Protein AF-A0AAX2UZN6-F1 (afdb_monomer)

Organism: Streptococcus salivarius (NCBI:txid1304)

Nearest PDB structures (foldseek):
  4p0d-assembly1_A  TM=5.481E-01  e=5.625E+00  Streptococcus pyogenes MGAS10394

Mean predicted aligned error: 5.2 Å

Secondary structure (DSSP, 8-state):
----------EEE--EEE---SSSPPPTT-SEEEEE-TT--EEEEEE--TT-EEEPPPEEE-TT--S----B-

Solvent-accessible surface area (backbone atoms only — not comparable to full-atom values): 4769 Å² total; per-residue (Å²): 136,85,79,78,78,78,85,69,74,64,49,76,49,73,58,75,48,73,59,84,62,82,99,54,86,56,54,56,64,69,50,78,48,51,38,21,44,79,88,63,49,78,76,48,74,45,45,23,38,57,87,14,47,31,69,57,78,70,45,75,45,46,86,87,63,81,77,91,84,56,72,50,111

Structure (mmCIF, N/CA/C/O backbone):
data_AF-A0AAX2UZN6-F1
#
_entry.id   AF-A0AAX2UZN6-F1
#
loop_
_atom_site.group_PDB
_atom_site.id
_atom_site.type_symbol
_atom_site.label_atom_id
_atom_site.label_alt_id
_atom_site.label_comp_id
_atom_site.label_asym_id
_atom_site.label_entity_id
_atom_site.label_seq_id
_atom_site.pdbx_PDB_ins_code
_atom_site.Cartn_x
_atom_site.Cartn_y
_atom_site.Cartn_z
_atom_site.occupancy
_atom_site.B_iso_or_equiv
_atom_site.auth_seq_id
_atom_site.auth_comp_id
_atom_site.auth_asym_id
_atom_site.auth_atom_id
_atom_site.pdbx_PDB_model_num
ATOM 1 N N . PRO A 1 1 ? 5.842 -3.255 -44.933 1.00 45.94 1 PRO A N 1
ATOM 2 C CA . PRO A 1 1 ? 6.484 -3.131 -43.604 1.00 45.94 1 PRO A CA 1
ATOM 3 C C . PRO A 1 1 ? 5.498 -3.526 -42.495 1.00 45.94 1 PRO A C 1
ATOM 5 O O . PRO A 1 1 ? 4.530 -2.820 -42.248 1.00 45.94 1 PRO A O 1
ATOM 8 N N . THR A 1 2 ? 5.687 -4.693 -41.885 1.00 50.09 2 THR A N 1
ATOM 9 C CA . THR A 1 2 ? 4.899 -5.132 -40.727 1.00 50.09 2 THR A CA 1
ATOM 10 C C . THR A 1 2 ? 5.459 -4.474 -39.469 1.00 50.09 2 THR A C 1
ATOM 12 O O . THR A 1 2 ? 6.525 -4.858 -38.990 1.00 50.09 2 THR A O 1
ATOM 15 N N . GLU A 1 3 ? 4.767 -3.463 -38.941 1.00 57.81 3 GLU A N 1
ATOM 16 C CA . GLU A 1 3 ? 5.071 -2.913 -37.619 1.00 57.81 3 GLU A CA 1
ATOM 17 C C . GLU A 1 3 ? 4.900 -4.015 -36.566 1.00 57.81 3 GLU A C 1
ATOM 19 O O . GLU A 1 3 ? 3.794 -4.490 -36.297 1.00 57.81 3 GLU A O 1
ATOM 24 N N . LYS A 1 4 ? 6.011 -4.439 -35.956 1.00 62.50 4 LYS A N 1
ATOM 25 C CA . LYS A 1 4 ? 5.978 -5.197 -34.704 1.00 62.50 4 LYS A CA 1
ATOM 26 C C . LYS A 1 4 ? 5.306 -4.303 -33.661 1.00 62.50 4 LYS A C 1
ATOM 28 O O . LYS A 1 4 ? 5.937 -3.377 -33.159 1.00 62.50 4 LYS A O 1
ATOM 33 N N . ARG A 1 5 ? 4.050 -4.585 -33.304 1.00 62.50 5 ARG A N 1
ATOM 34 C CA . ARG A 1 5 ? 3.456 -4.024 -32.085 1.00 62.50 5 ARG A CA 1
ATOM 35 C C . ARG A 1 5 ? 4.321 -4.470 -30.911 1.00 62.50 5 ARG A C 1
ATOM 37 O O . ARG A 1 5 ? 4.384 -5.658 -30.598 1.00 62.50 5 ARG A O 1
ATOM 44 N N . VAL A 1 6 ? 5.027 -3.529 -30.296 1.00 64.31 6 VAL A N 1
ATOM 45 C CA . VAL A 1 6 ? 5.697 -3.779 -29.023 1.00 64.31 6 VAL A CA 1
ATOM 46 C C . VAL A 1 6 ? 4.584 -3.935 -27.995 1.00 64.31 6 VAL A C 1
ATOM 48 O O . VAL A 1 6 ? 3.903 -2.968 -27.672 1.00 64.31 6 VAL A O 1
ATOM 51 N N . ASN A 1 7 ? 4.346 -5.163 -27.538 1.00 63.38 7 ASN A N 1
ATOM 52 C CA . ASN A 1 7 ? 3.388 -5.404 -26.469 1.00 63.38 7 ASN A CA 1
ATOM 53 C C . ASN A 1 7 ? 3.943 -4.770 -25.181 1.00 63.38 7 ASN A C 1
ATOM 55 O O . ASN A 1 7 ? 5.012 -5.168 -24.722 1.00 63.38 7 ASN A O 1
ATOM 59 N N . ASN A 1 8 ? 3.260 -3.751 -24.658 1.00 75.75 8 ASN A N 1
ATOM 60 C CA . ASN A 1 8 ? 3.619 -3.027 -23.434 1.00 75.75 8 ASN A CA 1
ATOM 61 C C . ASN A 1 8 ? 2.411 -2.979 -22.488 1.00 75.75 8 ASN A C 1
ATOM 63 O O . ASN A 1 8 ? 1.979 -1.909 -22.065 1.00 75.75 8 ASN A O 1
ATOM 67 N N . VAL A 1 9 ? 1.801 -4.140 -22.249 1.00 84.69 9 VAL A N 1
ATOM 68 C CA . VAL A 1 9 ? 0.709 -4.274 -21.280 1.00 84.69 9 VAL A CA 1
ATOM 69 C C . VAL A 1 9 ? 1.330 -4.296 -19.881 1.00 84.69 9 VAL A C 1
ATOM 71 O O . VAL A 1 9 ? 2.204 -5.135 -19.650 1.00 84.69 9 VAL A O 1
ATOM 74 N N . PRO A 1 10 ? 0.933 -3.388 -18.973 1.00 90.81 10 PRO A N 1
ATOM 75 C CA . PRO A 1 10 ? 1.422 -3.402 -17.603 1.00 90.81 10 PRO A CA 1
ATOM 76 C C . PRO A 1 10 ? 0.956 -4.646 -16.842 1.00 90.81 10 PRO A C 1
ATOM 78 O O . PRO A 1 10 ? -0.114 -5.192 -17.115 1.00 90.81 10 PRO A O 1
ATOM 81 N N . VAL A 1 11 ? 1.756 -5.074 -15.874 1.00 93.94 11 VAL A N 1
ATOM 82 C CA . VAL A 1 11 ? 1.435 -6.145 -14.930 1.00 93.94 11 VAL A CA 1
ATOM 83 C C . VAL A 1 11 ? 1.094 -5.513 -13.592 1.00 93.94 11 VAL A C 1
ATOM 85 O O . VAL A 1 11 ? 1.846 -4.677 -13.098 1.00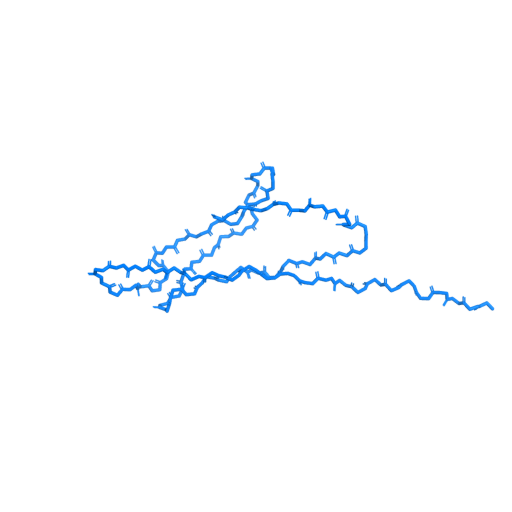 93.94 11 VAL A O 1
ATOM 88 N N . GLU A 1 12 ? -0.027 -5.919 -13.006 1.00 95.94 12 GLU A N 1
ATOM 89 C CA . GLU A 1 12 ? -0.480 -5.417 -11.711 1.00 95.94 12 GLU A CA 1
ATOM 90 C C . GLU A 1 12 ? -0.193 -6.421 -10.592 1.00 95.94 12 GLU A C 1
ATOM 92 O O . GLU A 1 12 ? -0.351 -7.632 -10.764 1.00 95.94 12 GLU A O 1
ATOM 97 N N . VAL A 1 13 ? 0.218 -5.905 -9.436 1.00 95.19 13 VAL A N 1
ATOM 98 C CA . VAL A 1 13 ? 0.445 -6.666 -8.205 1.00 95.19 13 VAL A CA 1
ATOM 99 C C . VAL A 1 13 ? -0.321 -5.993 -7.073 1.00 95.19 13 VAL A C 1
ATOM 101 O O . VAL A 1 13 ? -0.212 -4.785 -6.873 1.00 95.19 13 VAL A O 1
ATOM 104 N N . GLU A 1 14 ? -1.085 -6.776 -6.316 1.00 95.81 14 GLU A N 1
ATOM 105 C CA . GLU A 1 14 ? -1.821 -6.298 -5.145 1.00 95.81 14 GLU A CA 1
ATOM 106 C C . GLU A 1 14 ? -1.231 -6.866 -3.851 1.00 95.81 14 GLU A C 1
ATOM 108 O O . GLU A 1 14 ? -0.945 -8.063 -3.759 1.00 95.81 14 GLU A O 1
ATOM 113 N N . PHE A 1 15 ? -1.133 -6.022 -2.822 1.00 95.31 15 PHE A N 1
ATOM 114 C CA . PHE A 1 15 ? -0.785 -6.429 -1.462 1.00 95.31 15 PHE A CA 1
ATOM 115 C C . PHE A 1 15 ? -2.031 -6.381 -0.574 1.00 95.31 15 PHE A C 1
ATOM 117 O O . PHE A 1 15 ? -2.512 -5.308 -0.204 1.00 95.31 15 PHE A O 1
ATOM 124 N N . ASN A 1 16 ? -2.551 -7.562 -0.235 1.00 94.25 16 ASN A N 1
ATOM 125 C CA . ASN A 1 16 ? -3.748 -7.731 0.583 1.00 94.25 16 ASN A CA 1
ATOM 126 C C . ASN A 1 16 ? -3.392 -8.499 1.863 1.00 94.25 16 ASN A C 1
ATOM 128 O O . ASN A 1 16 ? -2.852 -9.605 1.797 1.00 94.25 16 ASN A O 1
ATOM 132 N N . PHE A 1 17 ? -3.721 -7.931 3.023 1.00 95.31 17 PHE A N 1
ATOM 133 C CA . PHE A 1 17 ? -3.431 -8.516 4.333 1.00 95.31 17 PHE A CA 1
ATOM 134 C C . PHE A 1 17 ? -4.682 -8.579 5.213 1.00 95.31 17 PHE A C 1
ATOM 136 O O . PHE A 1 17 ? -5.695 -7.927 4.952 1.00 95.31 17 PHE A O 1
ATOM 143 N N . THR A 1 18 ? -4.586 -9.333 6.310 1.00 97.44 18 THR A N 1
ATOM 144 C CA . THR A 1 18 ? -5.618 -9.368 7.350 1.00 97.44 18 THR A CA 1
ATOM 145 C C . THR A 1 18 ? -5.003 -9.092 8.715 1.00 97.44 18 THR A C 1
ATOM 147 O O . THR A 1 18 ? -4.185 -9.864 9.218 1.00 97.44 18 THR A O 1
ATOM 150 N N . LYS A 1 19 ? -5.445 -8.014 9.357 1.00 97.69 19 LYS A N 1
ATOM 151 C CA . LYS A 1 19 ? -5.160 -7.716 10.752 1.00 97.69 19 LYS A CA 1
ATOM 152 C C . LYS A 1 19 ? -6.106 -8.504 11.649 1.00 97.69 19 LYS A C 1
ATOM 154 O O . LYS A 1 19 ? -7.319 -8.351 11.584 1.00 97.69 19 LYS A O 1
ATOM 159 N N . ARG A 1 20 ? -5.534 -9.315 12.537 1.00 97.19 20 ARG A N 1
ATOM 160 C CA . ARG A 1 20 ? -6.265 -9.970 13.627 1.00 97.19 20 ARG A CA 1
ATOM 161 C C . ARG A 1 20 ? -5.926 -9.316 14.960 1.00 97.19 20 ARG A C 1
ATOM 163 O O . ARG A 1 20 ? -4.784 -8.906 15.190 1.00 97.19 20 ARG A O 1
ATOM 170 N N . LEU A 1 21 ? -6.941 -9.218 15.810 1.00 97.88 21 LEU A N 1
ATOM 171 C CA . LEU A 1 21 ? -6.846 -8.755 17.184 1.00 97.88 21 LEU A CA 1
ATOM 172 C C . LEU A 1 21 ? -7.573 -9.761 18.073 1.00 97.88 21 LEU A C 1
ATOM 174 O O . LEU A 1 21 ? -8.709 -10.130 17.789 1.00 97.88 21 LEU A O 1
ATOM 178 N N . GLU A 1 22 ? -6.906 -10.205 19.129 1.00 97.06 22 GLU A N 1
ATOM 179 C CA . GLU A 1 22 ? -7.486 -11.089 20.135 1.00 97.06 22 GLU A CA 1
ATOM 180 C C . GLU A 1 22 ? -7.906 -10.288 21.371 1.00 97.06 22 GLU A C 1
ATOM 182 O O . GLU A 1 22 ? -7.418 -9.184 21.620 1.00 97.06 22 GLU A O 1
ATOM 187 N N . GLY A 1 23 ? -8.830 -10.843 22.154 1.00 97.69 23 GLY A N 1
ATOM 188 C CA . GLY A 1 23 ? -9.299 -10.235 23.403 1.00 97.69 23 GLY A CA 1
ATOM 189 C C . GLY A 1 23 ? -10.414 -9.195 23.249 1.00 97.69 23 GLY A C 1
ATOM 190 O O . GLY A 1 23 ? -10.958 -8.763 24.261 1.00 97.69 23 GLY A O 1
ATOM 191 N N . ARG A 1 24 ? -10.784 -8.813 22.018 1.00 97.62 24 ARG A N 1
ATOM 192 C CA . ARG A 1 24 ? -12.003 -8.052 21.680 1.00 97.62 24 ARG A CA 1
ATOM 193 C C . ARG A 1 24 ? -12.203 -7.969 20.166 1.00 97.62 24 ARG A C 1
ATOM 195 O O . ARG A 1 24 ? -11.329 -8.360 19.399 1.00 97.62 24 ARG A O 1
ATOM 202 N N . GLU A 1 25 ? -13.317 -7.375 19.755 1.00 97.00 25 GLU A N 1
ATOM 203 C CA . GLU A 1 25 ? -13.560 -7.006 18.362 1.00 97.00 25 GLU A CA 1
ATOM 204 C C . GLU A 1 25 ? -12.587 -5.919 17.874 1.00 97.00 25 GLU A C 1
ATOM 206 O O . GLU A 1 25 ? -12.249 -4.966 18.595 1.00 97.00 25 GLU A O 1
ATOM 211 N N . LEU A 1 26 ? -12.148 -6.084 16.626 1.00 97.94 26 LEU A N 1
ATOM 212 C CA . LEU A 1 26 ? -11.344 -5.122 15.886 1.00 97.94 26 LEU A CA 1
ATOM 213 C C . LEU A 1 26 ? -12.243 -4.009 15.342 1.00 97.94 26 LEU A C 1
ATOM 215 O O . LEU A 1 26 ? -13.282 -4.281 14.744 1.00 97.94 26 LEU A O 1
ATOM 219 N N . LYS A 1 27 ? -11.837 -2.750 15.518 1.00 98.38 27 LYS A N 1
ATOM 220 C CA . LYS A 1 27 ? -12.569 -1.605 14.965 1.00 98.38 27 LYS A CA 1
ATOM 221 C C . LYS A 1 27 ? -11.998 -1.207 13.606 1.00 98.38 27 LYS A C 1
ATOM 223 O O . LYS A 1 27 ? -10.796 -1.321 13.365 1.00 98.38 27 LYS A O 1
ATOM 228 N N . ALA A 1 28 ? -12.859 -0.703 12.724 1.00 98.25 28 ALA A N 1
ATOM 229 C CA . ALA A 1 28 ? -12.408 -0.082 11.483 1.00 98.25 28 ALA A CA 1
ATOM 230 C C . ALA A 1 28 ? -11.503 1.119 11.786 1.00 98.25 28 ALA A C 1
ATOM 232 O O . ALA A 1 28 ? -11.764 1.884 12.717 1.00 98.25 28 ALA A O 1
ATOM 233 N N . ASN A 1 29 ? -10.471 1.291 10.966 1.00 98.38 29 ASN A N 1
ATOM 234 C CA . ASN A 1 29 ? -9.472 2.350 11.054 1.00 98.38 29 ASN A CA 1
ATOM 235 C C . ASN A 1 29 ? -8.657 2.366 12.360 1.00 98.38 29 ASN A C 1
ATOM 237 O O . ASN A 1 29 ? -8.101 3.398 12.725 1.00 98.38 29 ASN A O 1
ATOM 241 N N . GLU A 1 30 ? -8.597 1.242 13.077 1.00 98.31 30 GLU A N 1
ATOM 242 C CA . GLU A 1 30 ? -7.934 1.156 14.382 1.00 98.31 30 GLU A CA 1
ATOM 243 C C . GLU A 1 30 ? -6.408 1.045 14.285 1.00 98.31 30 GLU A C 1
ATOM 245 O O . GLU A 1 30 ? -5.689 1.609 15.108 1.00 98.31 30 GLU A O 1
ATOM 250 N N . PHE A 1 31 ? -5.913 0.338 13.271 1.00 98.44 31 PHE A N 1
ATOM 251 C CA . PHE A 1 31 ? -4.495 0.197 12.970 1.00 98.44 31 PHE A CA 1
ATOM 252 C C . PHE A 1 31 ? -4.193 0.783 11.597 1.00 98.44 31 PHE A C 1
ATOM 254 O O . PHE A 1 31 ? -4.978 0.622 10.662 1.00 98.44 31 PHE A O 1
ATOM 261 N N . SER A 1 32 ? -3.027 1.415 11.495 1.00 98.19 32 SER A N 1
ATOM 262 C CA . SER A 1 32 ? -2.481 1.986 10.268 1.00 98.19 32 SER A CA 1
ATOM 263 C C . SER A 1 32 ? -1.231 1.213 9.850 1.00 98.19 32 SER A C 1
ATOM 265 O O . SER A 1 32 ? -0.424 0.831 10.701 1.00 98.19 32 SER A O 1
ATOM 267 N N . PHE A 1 33 ? -1.096 0.967 8.551 1.00 98.44 33 PHE A N 1
ATOM 268 C CA . PHE A 1 33 ? -0.049 0.163 7.929 1.00 98.44 33 PHE A CA 1
ATOM 269 C C . PHE A 1 33 ? 0.637 0.988 6.851 1.00 98.44 33 PHE A C 1
ATOM 271 O O . PHE A 1 33 ? -0.033 1.690 6.094 1.00 98.44 33 PHE A O 1
ATOM 278 N N . VAL A 1 34 ? 1.963 0.891 6.773 1.00 98.38 34 VAL A N 1
ATOM 279 C CA . VAL A 1 34 ? 2.780 1.699 5.866 1.00 98.38 34 VAL A CA 1
ATOM 280 C C . VAL A 1 34 ? 3.516 0.776 4.910 1.00 98.38 34 VAL A C 1
ATOM 282 O O . VAL A 1 34 ? 4.371 0.016 5.344 1.00 98.38 34 VAL A O 1
ATOM 285 N N . LEU A 1 35 ? 3.225 0.879 3.614 1.00 98.25 35 LEU A N 1
ATOM 286 C CA . LEU A 1 35 ? 3.992 0.187 2.582 1.00 98.25 35 LEU A CA 1
ATOM 287 C C . LEU A 1 35 ? 5.230 1.014 2.239 1.00 98.25 35 LEU A C 1
ATOM 289 O O . LEU A 1 35 ? 5.118 2.201 1.918 1.00 98.25 35 LEU A O 1
ATOM 293 N N . LYS A 1 36 ? 6.401 0.380 2.285 1.00 98.31 36 LYS A N 1
ATOM 294 C CA . LYS A 1 36 ? 7.683 0.996 1.935 1.00 98.31 36 LYS A CA 1
ATOM 295 C C . LYS A 1 36 ? 8.420 0.222 0.858 1.00 98.31 36 LYS A C 1
ATOM 297 O O . LYS A 1 36 ? 8.346 -1.008 0.823 1.00 98.31 36 LYS A O 1
ATOM 302 N N . ASP A 1 37 ? 9.159 0.946 0.025 1.00 97.50 37 ASP A N 1
ATOM 303 C CA . ASP A 1 37 ? 10.119 0.362 -0.913 1.00 97.50 37 ASP A CA 1
ATOM 304 C C . ASP A 1 37 ? 11.427 -0.065 -0.217 1.00 97.50 37 ASP A C 1
ATOM 306 O O . ASP A 1 37 ? 11.604 0.086 0.997 1.00 97.50 37 ASP A O 1
ATOM 310 N N . SER A 1 38 ? 12.362 -0.606 -0.997 1.00 97.06 38 SER A N 1
ATOM 311 C CA . SER A 1 38 ? 13.671 -1.053 -0.513 1.00 97.06 38 SER A CA 1
ATOM 312 C C . SER A 1 38 ? 14.582 0.068 -0.012 1.00 97.06 38 SER A C 1
ATOM 314 O O . SER A 1 38 ? 15.540 -0.209 0.707 1.00 97.06 38 SER A O 1
ATOM 316 N N . GLU A 1 39 ? 14.314 1.316 -0.394 1.00 97.31 39 GLU A N 1
ATOM 317 C CA . GLU A 1 39 ? 15.041 2.495 0.086 1.00 97.31 39 GLU A CA 1
ATOM 318 C C . GLU A 1 39 ? 14.434 3.036 1.392 1.00 97.31 39 GLU A C 1
ATOM 320 O O . GLU A 1 39 ? 15.008 3.908 2.044 1.00 97.31 39 GLU A O 1
ATOM 325 N N . GLY A 1 40 ? 13.294 2.479 1.816 1.00 97.31 40 GLY A N 1
ATOM 326 C CA . GLY A 1 40 ? 12.563 2.883 3.007 1.00 97.31 40 GLY A CA 1
ATOM 327 C C . GLY A 1 40 ? 11.609 4.054 2.772 1.00 97.31 40 GLY A C 1
ATOM 328 O O . GLY A 1 40 ? 11.056 4.572 3.751 1.00 97.31 40 GLY A O 1
ATOM 329 N N . ASN A 1 41 ? 11.387 4.458 1.515 1.00 97.94 41 ASN A N 1
ATOM 330 C CA . ASN A 1 41 ? 10.423 5.498 1.180 1.00 97.94 41 ASN A CA 1
ATOM 331 C C . ASN A 1 41 ? 9.006 4.975 1.411 1.00 97.94 41 ASN A C 1
ATOM 333 O O . ASN A 1 41 ? 8.664 3.863 1.009 1.00 97.94 41 ASN A O 1
ATOM 337 N N . THR A 1 42 ? 8.164 5.793 2.037 1.00 98.12 42 THR A N 1
ATOM 338 C CA . THR A 1 42 ? 6.742 5.482 2.196 1.00 98.12 42 THR A CA 1
ATOM 339 C C . THR A 1 42 ? 6.022 5.655 0.866 1.00 98.12 42 THR A C 1
ATOM 341 O O . THR A 1 42 ? 5.981 6.758 0.325 1.00 98.12 42 THR A O 1
ATOM 344 N N . LEU A 1 43 ? 5.414 4.576 0.380 1.00 97.38 43 LEU A N 1
ATOM 345 C CA . LEU A 1 43 ? 4.608 4.576 -0.8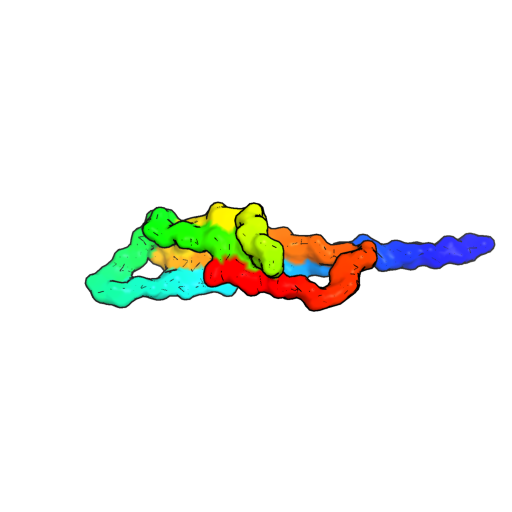37 1.00 97.38 43 LEU A CA 1
ATOM 346 C C . LEU A 1 43 ? 3.141 4.867 -0.531 1.00 97.38 43 LEU A C 1
ATOM 348 O O . LEU A 1 43 ? 2.506 5.664 -1.214 1.00 97.38 43 LEU A O 1
ATOM 352 N N . GLU A 1 44 ? 2.604 4.234 0.511 1.00 98.31 44 GLU A N 1
ATOM 353 C CA . GLU A 1 44 ? 1.196 4.364 0.870 1.00 98.31 44 GLU A CA 1
ATOM 354 C C . GLU A 1 44 ? 0.984 4.079 2.359 1.00 98.31 44 GLU A C 1
ATOM 356 O O . GLU A 1 44 ? 1.764 3.380 3.010 1.00 98.31 44 GLU A O 1
ATOM 361 N N . THR A 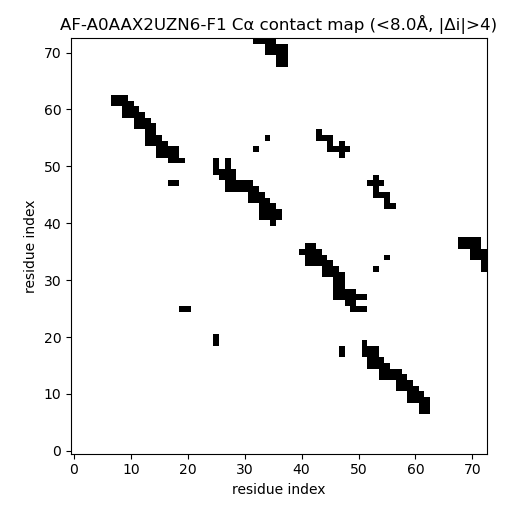1 45 ? -0.085 4.642 2.913 1.00 98.44 45 THR A N 1
ATOM 362 C CA . THR A 1 45 ? -0.554 4.349 4.265 1.00 98.44 45 THR A CA 1
ATOM 363 C C . THR A 1 45 ? -2.047 4.074 4.222 1.00 98.44 45 THR A C 1
ATOM 365 O O . THR A 1 45 ? -2.815 4.905 3.740 1.00 98.44 45 THR A O 1
ATOM 368 N N . VAL A 1 46 ? -2.454 2.918 4.735 1.00 98.31 46 VAL A N 1
ATOM 369 C CA . VAL A 1 46 ? -3.854 2.476 4.773 1.00 98.31 46 VAL A CA 1
ATOM 370 C C . VAL A 1 46 ? -4.198 1.962 6.165 1.00 98.31 46 VAL A C 1
ATOM 372 O O . VAL A 1 46 ? -3.309 1.648 6.956 1.00 98.31 46 VAL A O 1
ATOM 375 N N . SER A 1 47 ? -5.486 1.827 6.459 1.00 98.50 47 SER A N 1
ATOM 376 C CA . SER A 1 47 ? -5.952 1.277 7.731 1.00 98.50 47 SER A CA 1
ATOM 377 C C . SER A 1 47 ? -6.774 0.009 7.530 1.00 98.50 47 SER A C 1
ATOM 379 O O . SER A 1 47 ? -7.289 -0.240 6.441 1.00 98.50 47 SER A O 1
ATOM 381 N N . ASN A 1 48 ? -6.910 -0.799 8.584 1.00 98.62 48 ASN A N 1
ATOM 382 C CA . ASN A 1 48 ? -7.775 -1.977 8.532 1.00 98.62 48 ASN A CA 1
ATOM 383 C C . ASN A 1 48 ? -9.262 -1.594 8.479 1.00 98.62 48 ASN A C 1
ATOM 385 O O . ASN A 1 48 ? -9.691 -0.649 9.141 1.00 98.62 48 ASN A O 1
ATOM 389 N N . ASP A 1 49 ? -10.079 -2.388 7.793 1.00 98.31 49 ASP A 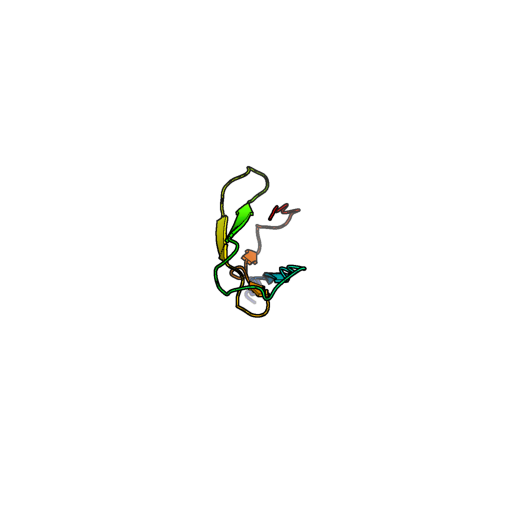N 1
ATOM 390 C CA . ASP A 1 49 ? -11.535 -2.333 7.944 1.00 98.31 49 ASP A CA 1
ATOM 391 C C . ASP A 1 49 ? -12.011 -3.080 9.212 1.00 98.31 49 ASP A C 1
ATOM 393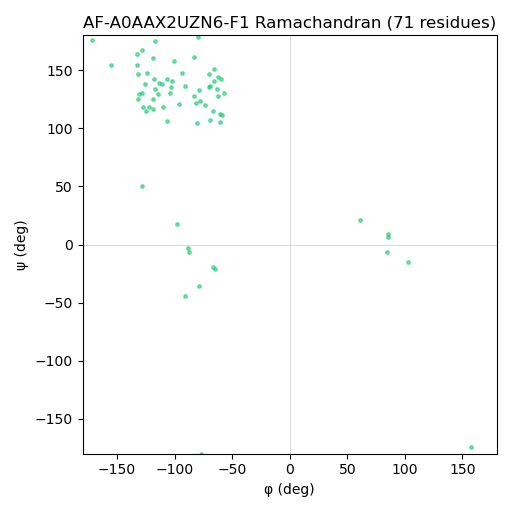 O O . ASP A 1 49 ? -11.215 -3.653 9.960 1.00 98.31 49 ASP A O 1
ATOM 397 N N . ALA A 1 50 ? -13.322 -3.082 9.479 1.00 97.75 50 ALA A N 1
ATOM 398 C CA . ALA A 1 50 ? -13.896 -3.763 10.649 1.00 97.75 50 ALA A CA 1
ATOM 399 C C . ALA A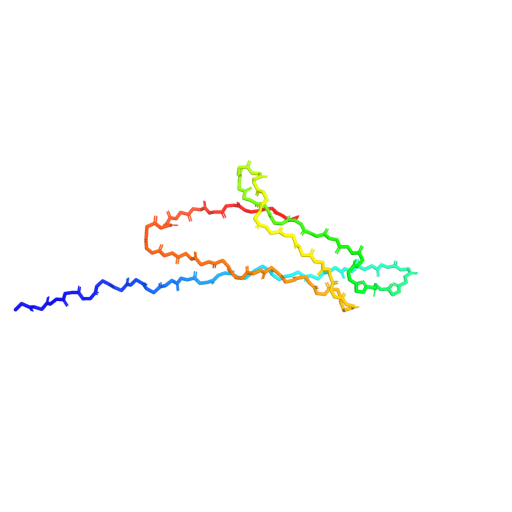 1 50 ? -13.732 -5.298 10.623 1.00 97.75 50 ALA A C 1
ATOM 401 O O . ALA A 1 50 ? -13.796 -5.941 11.665 1.00 97.75 50 ALA A O 1
ATOM 402 N N . SER A 1 51 ? -13.520 -5.894 9.447 1.00 97.44 51 SER A N 1
ATOM 403 C CA . SER A 1 51 ? -13.195 -7.320 9.285 1.00 97.44 51 SER A CA 1
ATOM 404 C C . SER A 1 51 ? -11.688 -7.594 9.357 1.00 97.44 51 SER A C 1
ATOM 406 O O . SER A 1 51 ? -11.261 -8.747 9.312 1.00 97.44 51 SER A O 1
ATOM 408 N N . GLY A 1 52 ? -10.881 -6.541 9.493 1.00 98.06 52 GLY A N 1
ATOM 409 C CA . GLY A 1 52 ? -9.432 -6.603 9.543 1.00 98.06 52 GLY A CA 1
ATOM 410 C C . GLY A 1 52 ? -8.754 -6.598 8.184 1.00 98.06 52 GLY A C 1
ATOM 411 O O . GLY A 1 52 ? -7.537 -6.748 8.145 1.00 98.06 52 GLY A O 1
ATOM 412 N N . ASN A 1 53 ? -9.472 -6.418 7.077 1.00 98.25 53 ASN A N 1
ATOM 413 C CA . ASN A 1 53 ? -8.830 -6.364 5.769 1.00 98.25 53 ASN A CA 1
ATOM 414 C C . ASN A 1 53 ? -8.011 -5.082 5.639 1.00 98.25 53 ASN A C 1
ATOM 416 O O . ASN A 1 53 ? -8.464 -3.998 6.004 1.00 98.25 53 ASN A O 1
ATOM 420 N N . VAL A 1 54 ? -6.810 -5.227 5.095 1.00 98.31 54 VAL A N 1
ATOM 421 C CA . VAL A 1 54 ? -5.898 -4.136 4.768 1.00 98.31 54 VAL A CA 1
ATOM 422 C C . VAL A 1 54 ? -5.558 -4.297 3.293 1.00 98.31 54 VAL A C 1
ATOM 424 O O . VAL A 1 54 ? -4.961 -5.305 2.910 1.00 98.31 54 VAL A O 1
ATOM 427 N N . LYS A 1 55 ? -5.973 -3.333 2.469 1.00 97.69 55 LYS A N 1
ATOM 428 C CA . LYS A 1 55 ? -5.754 -3.348 1.022 1.00 97.69 55 LYS A CA 1
ATOM 429 C C . LYS A 1 55 ? -4.984 -2.101 0.609 1.00 97.69 55 LYS A C 1
ATOM 431 O O . LYS A 1 55 ? -5.476 -0.993 0.802 1.00 97.69 55 LYS A O 1
ATOM 436 N N . PHE A 1 56 ? -3.797 -2.312 0.053 1.00 98.12 56 PHE A N 1
ATOM 437 C CA . PHE A 1 56 ? -3.032 -1.269 -0.625 1.00 98.12 56 PHE A CA 1
ATOM 438 C C . PHE A 1 56 ? -3.514 -1.112 -2.071 1.00 98.12 56 PHE A C 1
ATOM 440 O O . PHE A 1 56 ? -4.155 -2.007 -2.636 1.00 98.12 56 PHE A O 1
ATOM 447 N N . SER A 1 57 ? -3.197 0.028 -2.672 1.00 97.50 57 SER A N 1
ATOM 448 C CA . SER A 1 57 ? -3.404 0.269 -4.094 1.00 97.50 57 SER A CA 1
ATOM 449 C C . SER A 1 57 ? -2.563 -0.702 -4.932 1.00 97.50 57 SER A C 1
ATOM 451 O O . SER A 1 57 ? -1.444 -1.063 -4.563 1.00 97.50 57 SER A O 1
ATOM 453 N N . ALA A 1 58 ? -3.102 -1.141 -6.073 1.00 96.69 58 ALA A N 1
ATOM 454 C CA . ALA A 1 58 ? -2.376 -2.020 -6.982 1.00 96.69 58 ALA A CA 1
ATOM 455 C C . ALA A 1 58 ? -1.123 -1.316 -7.528 1.00 96.69 58 ALA A C 1
ATOM 457 O O . ALA A 1 58 ? -1.180 -0.168 -7.975 1.00 96.69 58 ALA A O 1
ATOM 458 N N . MET A 1 59 ? 0.005 -2.022 -7.521 1.00 96.19 59 MET A N 1
ATOM 459 C CA . MET A 1 59 ? 1.244 -1.564 -8.140 1.00 96.19 59 MET A CA 1
ATOM 460 C C . MET A 1 59 ? 1.315 -2.055 -9.579 1.00 96.19 59 MET A C 1
ATOM 462 O O . MET A 1 59 ? 1.022 -3.217 -9.845 1.00 96.19 59 MET A O 1
ATOM 466 N N . SER A 1 60 ? 1.724 -1.185 -10.501 1.00 95.06 60 SER A N 1
ATOM 467 C CA . SER A 1 60 ? 1.807 -1.496 -11.928 1.00 95.06 60 SER A CA 1
ATOM 468 C C . SER A 1 60 ? 3.254 -1.462 -12.408 1.00 95.06 60 SER A C 1
ATOM 470 O O . SER A 1 60 ? 3.956 -0.477 -12.187 1.00 95.06 60 SER A O 1
ATOM 472 N N . PHE A 1 61 ? 3.677 -2.521 -13.091 1.00 94.75 61 PHE A N 1
ATOM 473 C CA . PHE A 1 61 ? 5.011 -2.672 -13.664 1.00 94.75 61 PHE A CA 1
ATOM 474 C C . PHE A 1 61 ? 4.902 -2.782 -15.179 1.00 94.75 61 PHE A C 1
ATOM 476 O O . PHE A 1 61 ? 4.075 -3.531 -15.702 1.00 94.75 61 PHE A O 1
ATOM 483 N N . LYS A 1 62 ? 5.737 -2.047 -15.906 1.00 93.75 62 LYS A N 1
ATOM 484 C CA . LYS A 1 62 ? 5.759 -2.048 -17.374 1.00 93.75 62 LYS A CA 1
ATOM 485 C C . LYS A 1 62 ? 7.097 -2.567 -17.887 1.00 93.75 62 LYS A C 1
ATOM 487 O O . LYS A 1 62 ? 8.035 -2.827 -17.137 1.00 93.75 62 LYS A O 1
ATOM 492 N N . LYS A 1 63 ? 7.191 -2.703 -19.208 1.00 90.19 63 LYS A N 1
ATOM 493 C CA . LYS A 1 63 ? 8.459 -3.010 -19.866 1.00 90.19 63 LYS A CA 1
ATOM 494 C C . LYS A 1 63 ? 9.504 -1.948 -19.501 1.00 90.19 63 LYS A C 1
ATOM 496 O O . LYS A 1 63 ? 9.235 -0.756 -19.664 1.00 90.19 63 LYS A O 1
ATOM 501 N N . GLY A 1 64 ? 10.683 -2.381 -19.069 1.00 91.56 64 GLY A N 1
ATOM 502 C CA . GLY A 1 64 ? 11.732 -1.522 -18.515 1.00 91.56 64 GLY A CA 1
ATOM 503 C C . GLY A 1 64 ? 11.848 -1.572 -16.989 1.00 91.56 64 GLY A C 1
ATOM 504 O O . GLY A 1 64 ? 12.874 -1.144 -16.468 1.00 91.56 64 GLY A O 1
ATOM 505 N N . ASP A 1 65 ? 10.848 -2.116 -16.288 1.00 93.31 65 ASP A N 1
ATOM 506 C CA . ASP A 1 65 ? 10.877 -2.293 -14.831 1.00 93.31 65 ASP A CA 1
ATOM 507 C C . ASP A 1 65 ? 11.289 -3.726 -14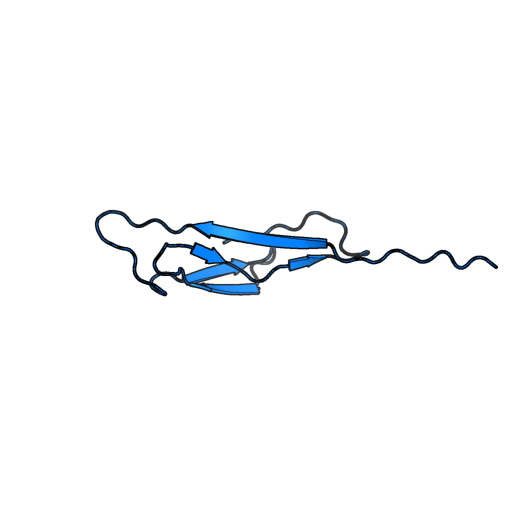.438 1.00 93.31 65 ASP A C 1
ATOM 509 O O . ASP A 1 65 ? 11.012 -4.183 -13.326 1.00 93.31 65 ASP A O 1
ATOM 513 N N . GLU A 1 66 ? 11.905 -4.483 -15.353 1.00 93.81 66 GLU A N 1
ATOM 514 C CA . GLU A 1 66 ? 12.319 -5.857 -15.082 1.00 93.81 66 GLU A CA 1
ATOM 515 C C . GLU A 1 66 ? 13.361 -5.905 -13.953 1.00 93.81 66 GLU A C 1
ATOM 517 O O . GLU A 1 66 ? 14.393 -5.236 -14.001 1.00 93.81 66 GLU A O 1
ATOM 522 N N . GLY A 1 67 ? 13.120 -6.737 -12.939 1.00 95.06 67 GLY A N 1
ATOM 523 C CA . GLY A 1 67 ? 14.019 -6.866 -11.798 1.00 95.06 67 GLY A CA 1
ATOM 524 C C . GLY A 1 67 ? 13.327 -7.406 -10.553 1.00 95.06 67 GLY A C 1
ATOM 525 O O . GLY A 1 67 ? 12.161 -7.802 -10.589 1.00 95.06 67 GLY A O 1
ATOM 526 N N . VAL A 1 68 ? 14.071 -7.435 -9.448 1.00 96.44 68 VAL A N 1
ATOM 527 C CA . VAL A 1 68 ? 13.540 -7.781 -8.125 1.00 96.44 68 VAL A CA 1
ATOM 528 C C . VAL A 1 68 ? 13.199 -6.491 -7.391 1.00 96.44 68 VAL A C 1
ATOM 530 O O . VAL A 1 68 ? 14.080 -5.672 -7.144 1.00 96.44 68 VAL A O 1
ATOM 533 N N . HIS A 1 69 ? 11.933 -6.350 -7.008 1.00 96.25 69 HIS A N 1
ATOM 534 C CA . HIS A 1 69 ? 11.427 -5.219 -6.235 1.00 96.25 69 HIS A CA 1
ATOM 535 C C . HIS A 1 69 ? 11.064 -5.701 -4.829 1.00 96.25 69 HIS A C 1
ATOM 537 O O . HIS A 1 69 ? 10.225 -6.590 -4.682 1.00 96.25 69 HIS A O 1
ATOM 543 N N . ASN A 1 70 ? 11.726 -5.160 -3.802 1.00 97.00 70 ASN A N 1
ATOM 544 C CA . ASN A 1 70 ? 11.500 -5.543 -2.407 1.00 97.00 70 ASN A CA 1
ATOM 545 C C . ASN A 1 70 ? 10.665 -4.484 -1.689 1.00 97.00 70 ASN A C 1
ATOM 547 O O . 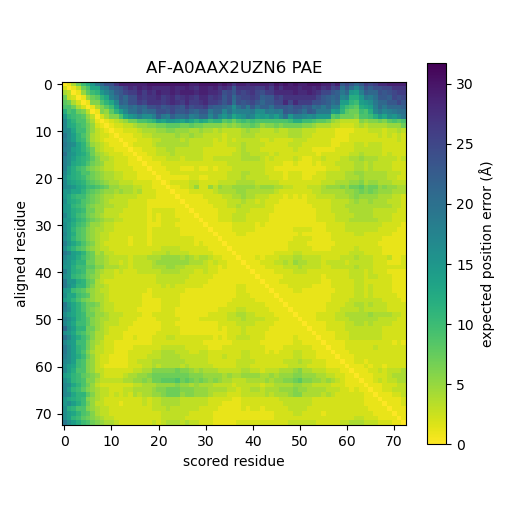ASN A 1 70 ? 10.954 -3.293 -1.792 1.00 97.00 70 ASN A O 1
ATOM 551 N N . TYR A 1 71 ? 9.683 -4.944 -0.916 1.00 97.00 71 TYR A N 1
ATOM 552 C CA . TYR A 1 71 ? 8.771 -4.092 -0.161 1.00 97.00 71 TYR A CA 1
ATOM 553 C C . TYR A 1 71 ? 8.634 -4.574 1.281 1.00 97.00 71 TYR A C 1
ATOM 555 O O . TYR A 1 71 ? 8.807 -5.760 1.571 1.00 97.00 71 TYR A O 1
ATOM 563 N N . THR A 1 72 ? 8.299 -3.649 2.178 1.00 97.50 72 THR A N 1
ATOM 564 C CA . THR A 1 72 ? 8.020 -3.932 3.593 1.00 97.50 72 THR A CA 1
ATOM 565 C C . THR A 1 72 ? 6.719 -3.266 4.024 1.00 97.50 72 THR A C 1
ATOM 567 O O . THR A 1 72 ? 6.372 -2.204 3.506 1.00 97.50 72 THR A O 1
ATOM 570 N N . VAL A 1 73 ? 6.001 -3.916 4.942 1.00 95.25 73 VAL A N 1
ATOM 571 C CA . VAL A 1 73 ? 4.722 -3.471 5.520 1.00 95.25 73 VAL A CA 1
ATOM 572 C C . VAL A 1 73 ? 4.779 -3.617 7.032 1.00 95.25 73 VAL A C 1
ATOM 574 O O . VAL A 1 73 ? 5.330 -4.649 7.482 1.00 95.25 73 VAL A O 1
#

Foldseek 3Di:
DDDDPPDWDKDKDWDKDFDDDPPDFDAWQPDKDFKAWPVRDTPDIFTAHSRRITTDDIDIDTPVNDDDTDMDD

Radius of gyration: 17.54 Å; Cα contacts (8 Å, |Δi|>4): 115; chains: 1; bounding box: 29×17×67 Å

InterPro domains:
  IPR022464 Streptococcal pilin isopeptide linkage domain [PF12892] (16-73)
  IPR038174 Streptococcal pilin isopeptide linker superfamily [G3DSA:2.60.40.3050] (6-73)

pLDDT: mean 92.61, std 11.91, range [45.94, 98.62]

Sequenc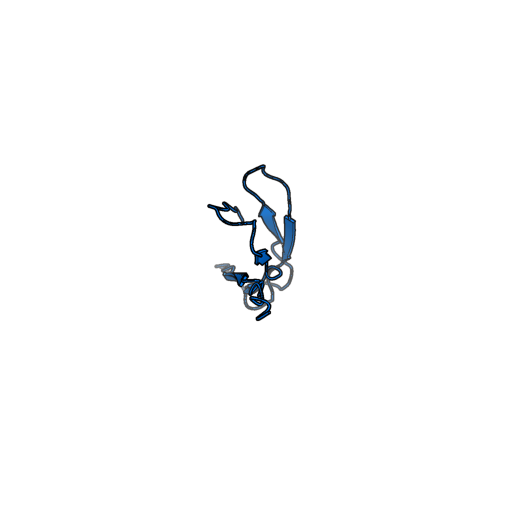e (73 aa):
PTEKRVNNVPVEVEFNFTKRLEGRELKANEFSFVLKDSEGNTLETVSNDASGNVKFSAMSFKKGDEGVHNYTV